Protein AF-A0A9Q3KLC3-F1 (afdb_monomer)

Organism: NCBI:txid1389203

Radius of gyration: 23.65 Å; Cα contacts (8 Å, |Δi|>4): 40; chains: 1; bounding box: 78×42×48 Å

pLDDT: mean 74.48, std 16.57, range [38.06, 93.88]

Sequence (131 aa):
MIRRFCAYGLELKDSHGLTHYWCPLIPALELAYTTSIHASTGKTPAMLQKGWNPKLPVYIFKKDLVFIHPAYSSFKLFLDKVRHHANQSMNDAFEYAKQKWDKSHTTPEFKVGDLILVSTSNFNIIKGPRS

Solvent-accessible surface area (backbone atoms only — not comparable to full-atom values): 8725 Å² total; per-residue (Å²): 138,65,76,66,76,79,66,65,94,77,84,77,60,59,103,78,75,72,73,78,78,53,73,83,42,44,68,58,47,50,53,49,56,34,66,36,68,35,89,90,73,73,43,25,52,29,40,75,76,71,72,48,73,82,85,51,76,79,72,68,70,56,90,81,60,93,77,74,59,70,73,53,60,56,50,50,54,49,52,52,53,53,49,52,53,52,52,50,56,50,50,54,52,50,52,52,52,48,54,53,44,68,73,69,61,71,85,83,85,83,60,97,86,67,91,76,91,74,83,60,88,84,55,86,73,74,78,71,84,89,125

Foldseek 3Di:
DPVQLCPDDDPP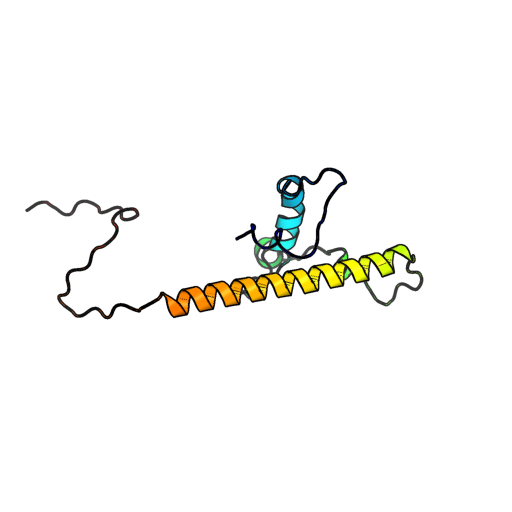DDPPPDDDPCVVCVVVVVLCQQQDQDPVPSHGVCCVPPVDRDDDVVNVPDPPPPDDDPVRVVVVVVVVVSVVSSVVSVVVVVVVVVVVCVVPDDDDDDDPPDDDDDDCPPPPPPDDDDD

Mean predicted aligned error: 13.32 Å

Nearest PDB structures (foldseek):
  7q5b-assembly1_A  TM=3.506E-01  e=2.448E-01  Saccharomyces cerevisiae S288C

Secondary structure (DSSP, 8-state):
--TTTTTSS-----TT------GGGHHHHHHHHHHSPPTTTSS-HHHHHHSS----HHHH--TT-S---HHHHHHHHHHHHHHHHHHHHHHHHHHHHHHHHHHH--PPP--TT------GGG---------

Structure (mmCIF, N/CA/C/O backbone):
data_AF-A0A9Q3KLC3-F1
#
_entry.id   AF-A0A9Q3KLC3-F1
#
loop_
_atom_site.group_PDB
_atom_site.id
_atom_site.type_symbol
_atom_site.label_atom_id
_atom_site.label_alt_id
_atom_site.label_comp_id
_atom_site.label_asym_id
_atom_site.label_entity_id
_atom_site.label_seq_id
_atom_site.pdbx_PDB_ins_code
_atom_site.Cartn_x
_atom_site.Cartn_y
_atom_site.Cartn_z
_atom_site.occupancy
_atom_site.B_iso_or_equiv
_atom_site.auth_seq_id
_atom_site.auth_comp_id
_atom_site.auth_asym_id
_atom_site.auth_atom_id
_atom_site.pdbx_PDB_model_num
ATOM 1 N N . MET A 1 1 ? -8.169 6.937 1.961 1.00 39.78 1 MET A N 1
ATOM 2 C CA . MET A 1 1 ? -6.854 6.411 2.394 1.00 39.78 1 MET A CA 1
ATOM 3 C C . MET A 1 1 ? -5.688 6.823 1.468 1.00 39.78 1 MET A C 1
ATOM 5 O O . MET A 1 1 ? -4.610 6.281 1.615 1.00 39.78 1 MET A O 1
ATOM 9 N N . ILE A 1 2 ? -5.850 7.811 0.565 1.00 40.12 2 ILE A N 1
ATOM 10 C CA . ILE A 1 2 ? -4.787 8.253 -0.377 1.00 40.12 2 ILE A CA 1
ATOM 11 C C . ILE A 1 2 ? -4.067 9.537 0.092 1.00 40.12 2 ILE A C 1
ATOM 13 O O . ILE A 1 2 ? -2.928 9.788 -0.282 1.00 40.12 2 ILE A O 1
ATOM 17 N N . ARG A 1 3 ? -4.684 10.336 0.980 1.00 38.06 3 ARG A N 1
ATOM 18 C CA . ARG A 1 3 ? -4.141 11.647 1.391 1.00 38.06 3 ARG A CA 1
ATOM 19 C C . ARG A 1 3 ? -2.779 11.600 2.095 1.00 38.06 3 ARG A C 1
ATOM 21 O O . ARG A 1 3 ? -2.074 12.595 2.047 1.00 38.06 3 ARG A O 1
ATOM 28 N N . ARG A 1 4 ? -2.406 10.492 2.750 1.00 40.06 4 ARG A N 1
ATOM 29 C CA . ARG A 1 4 ? -1.161 10.426 3.541 1.00 40.06 4 ARG A CA 1
ATOM 30 C C . ARG A 1 4 ? 0.066 9.973 2.750 1.00 40.06 4 ARG A C 1
ATOM 32 O O . ARG A 1 4 ? 1.163 10.363 3.116 1.00 40.06 4 ARG A O 1
ATOM 39 N N . PHE A 1 5 ? -0.113 9.245 1.646 1.00 43.53 5 PHE A N 1
ATOM 40 C CA . PHE A 1 5 ? 1.005 8.865 0.775 1.00 43.53 5 PHE A CA 1
ATOM 41 C C . PHE A 1 5 ? 1.633 10.083 0.082 1.00 43.53 5 PHE A C 1
ATOM 43 O O . PHE A 1 5 ? 2.837 10.138 -0.127 1.00 43.53 5 PHE A O 1
ATOM 50 N N . CYS A 1 6 ? 0.818 11.094 -0.229 1.00 47.25 6 CYS A N 1
ATOM 51 C CA . CYS A 1 6 ? 1.277 12.336 -0.851 1.00 47.25 6 CYS A CA 1
ATOM 52 C C . CYS A 1 6 ? 1.778 13.393 0.149 1.00 47.25 6 CYS A C 1
ATOM 54 O O . CYS A 1 6 ? 2.142 14.480 -0.287 1.00 47.25 6 CYS A O 1
ATOM 56 N N . ALA A 1 7 ? 1.730 13.134 1.461 1.00 41.00 7 ALA A N 1
ATOM 57 C CA . ALA A 1 7 ? 1.889 14.183 2.471 1.00 41.00 7 ALA A CA 1
ATOM 58 C C . ALA A 1 7 ? 3.284 14.262 3.107 1.00 41.00 7 ALA A C 1
ATOM 60 O O . ALA A 1 7 ? 3.602 15.294 3.689 1.00 41.00 7 ALA A O 1
ATOM 61 N N . TYR A 1 8 ? 4.124 13.227 3.005 1.00 40.78 8 TYR A N 1
ATOM 62 C CA . TYR A 1 8 ? 5.424 13.230 3.677 1.00 40.78 8 TYR A CA 1
ATOM 63 C C . TYR A 1 8 ? 6.500 12.583 2.797 1.00 40.78 8 TYR A C 1
ATOM 65 O O . TYR A 1 8 ? 6.362 11.434 2.401 1.00 40.78 8 TY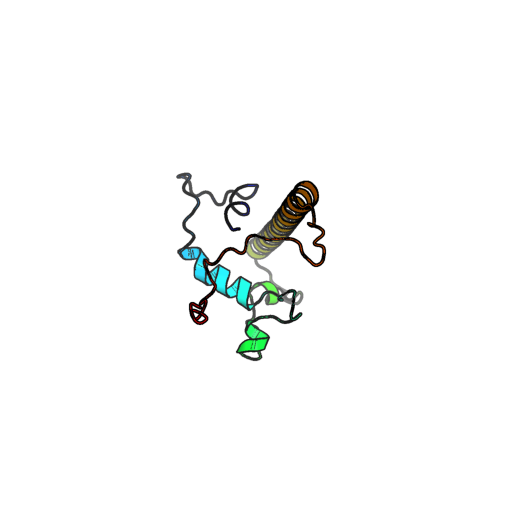R A O 1
ATOM 73 N N . GLY A 1 9 ? 7.557 13.334 2.469 1.00 43.22 9 GLY A N 1
ATOM 74 C CA . GLY A 1 9 ? 8.880 12.792 2.122 1.00 43.22 9 GLY A CA 1
ATOM 75 C C . GLY A 1 9 ? 9.341 12.869 0.661 1.00 43.22 9 GLY A C 1
ATOM 76 O O . GLY A 1 9 ? 10.463 13.300 0.414 1.00 43.22 9 GLY A O 1
ATOM 77 N N . LEU A 1 10 ? 8.518 12.480 -0.317 1.00 45.59 10 LEU A N 1
ATOM 78 C CA . LEU A 1 10 ? 8.878 12.520 -1.745 1.00 45.59 10 LEU A CA 1
ATOM 79 C C . LEU A 1 10 ? 8.037 13.569 -2.465 1.00 45.59 10 LEU A C 1
ATOM 81 O O . LEU A 1 10 ? 6.956 13.297 -2.985 1.00 45.59 10 LEU A O 1
ATOM 85 N N . GLU A 1 11 ? 8.543 14.796 -2.472 1.00 45.59 11 GLU A N 1
ATOM 86 C CA . GLU A 1 11 ? 7.959 15.882 -3.245 1.00 45.59 11 GLU A CA 1
ATOM 87 C C . GLU A 1 11 ? 8.216 15.637 -4.739 1.00 45.59 11 GLU A C 1
ATOM 89 O O . GLU A 1 11 ? 9.218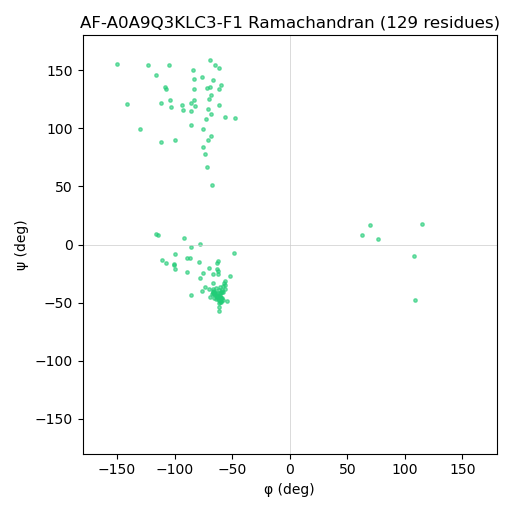 16.073 -5.297 1.00 45.59 11 GLU A O 1
ATOM 94 N N . LEU A 1 12 ? 7.298 14.939 -5.414 1.00 46.06 12 LEU A N 1
ATOM 95 C CA . LEU A 1 12 ? 7.175 14.991 -6.875 1.00 46.06 12 LEU A CA 1
ATOM 96 C C . LEU A 1 12 ? 6.587 16.363 -7.250 1.00 46.06 12 LEU A C 1
ATOM 98 O O . LEU A 1 12 ? 5.423 16.470 -7.632 1.00 46.06 12 LEU A O 1
ATOM 102 N N . LYS A 1 13 ? 7.352 17.433 -7.018 1.00 42.28 13 LYS A N 1
ATOM 103 C CA . LYS A 1 13 ? 6.981 18.802 -7.380 1.00 42.28 13 LYS A CA 1
ATOM 104 C C . LYS A 1 13 ? 7.557 19.119 -8.755 1.00 42.28 13 LYS A C 1
ATOM 106 O O . LYS A 1 13 ? 8.773 19.144 -8.911 1.00 42.28 13 LYS A O 1
ATOM 111 N N . ASP A 1 14 ? 6.690 19.433 -9.712 1.00 47.91 14 ASP A N 1
ATOM 112 C CA . ASP A 1 14 ? 7.073 20.363 -10.776 1.00 47.91 14 ASP A CA 1
ATOM 113 C C . ASP A 1 14 ? 7.219 21.771 -10.178 1.00 47.91 14 ASP A C 1
ATOM 115 O O . ASP A 1 14 ? 6.642 22.077 -9.127 1.00 47.91 14 ASP A O 1
ATOM 119 N N . SER A 1 15 ? 7.970 22.636 -10.862 1.00 48.72 15 SER A N 1
ATOM 120 C CA . SER A 1 15 ? 8.360 24.011 -10.485 1.00 48.72 15 SER A CA 1
ATOM 121 C C . SER A 1 15 ? 7.238 24.945 -9.996 1.00 48.72 15 SER A C 1
ATOM 123 O O . SER A 1 15 ? 7.523 26.042 -9.526 1.00 48.72 15 SER A O 1
ATOM 125 N N . HIS A 1 16 ? 5.971 24.531 -10.075 1.00 42.88 16 HIS A N 1
ATOM 126 C CA . HIS A 1 16 ? 4.784 25.327 -9.758 1.00 42.88 16 HIS A CA 1
ATOM 127 C C . HIS A 1 16 ? 3.965 24.831 -8.551 1.00 42.88 16 HIS A C 1
ATOM 129 O O . HIS A 1 16 ? 2.884 25.353 -8.300 1.00 42.88 16 HIS A O 1
ATOM 135 N N . GLY A 1 17 ? 4.446 23.849 -7.777 1.00 49.75 17 GLY A N 1
ATOM 136 C CA . GLY A 1 17 ? 3.851 23.526 -6.468 1.00 49.75 17 GLY A CA 1
ATOM 137 C C . GLY A 1 17 ? 2.450 22.893 -6.498 1.00 49.75 17 GLY A C 1
ATOM 138 O O . GLY A 1 17 ? 1.783 22.855 -5.467 1.00 49.75 17 GLY A O 1
ATOM 139 N N . LEU A 1 18 ? 2.012 22.366 -7.644 1.00 44.44 18 LEU A N 1
ATOM 140 C CA . LEU A 1 18 ? 0.742 21.651 -7.799 1.00 44.44 18 LEU A CA 1
ATOM 141 C C . LEU A 1 18 ? 0.981 20.135 -7.772 1.00 44.44 18 LEU A C 1
ATOM 143 O O . LEU A 1 18 ? 1.206 19.491 -8.793 1.00 44.44 18 LEU A O 1
ATOM 147 N N . THR A 1 19 ? 0.934 19.546 -6.582 1.00 55.44 19 THR A N 1
ATOM 148 C CA . THR A 1 19 ? 0.719 18.104 -6.419 1.00 55.44 19 THR A CA 1
ATOM 149 C C . THR A 1 19 ? -0.795 17.834 -6.459 1.00 55.44 19 THR A C 1
ATOM 151 O O . THR A 1 19 ? -1.565 18.710 -6.091 1.00 55.44 19 THR A O 1
ATOM 154 N N . HIS A 1 20 ? -1.227 16.649 -6.926 1.00 55.44 20 HIS A N 1
ATOM 155 C CA . HIS A 1 20 ? -2.616 16.106 -6.942 1.00 55.44 20 HIS A CA 1
ATOM 156 C C . HIS A 1 20 ? -3.307 15.866 -8.304 1.00 55.44 20 HIS A C 1
ATOM 158 O O . HIS A 1 20 ? -4.515 15.612 -8.325 1.00 55.44 20 HIS A O 1
ATOM 164 N N . TYR A 1 21 ? -2.597 15.792 -9.433 1.00 64.31 21 TYR A N 1
ATOM 165 C CA . TYR A 1 21 ? -3.179 15.159 -10.628 1.00 64.31 21 TYR A CA 1
ATOM 166 C C . TYR A 1 21 ? -3.176 13.631 -10.457 1.00 64.31 21 TYR A C 1
ATOM 168 O O . TYR A 1 21 ? -2.255 12.938 -10.873 1.00 64.31 21 TYR A O 1
ATOM 176 N N . TRP A 1 22 ? -4.199 13.094 -9.787 1.00 74.31 22 TRP A N 1
ATOM 177 C CA . TRP A 1 22 ? -4.362 11.647 -9.593 1.00 74.31 22 TRP A CA 1
ATOM 178 C C . TRP A 1 22 ? -4.852 10.942 -10.863 1.00 74.31 22 TRP A C 1
ATOM 180 O O . TRP A 1 22 ? -4.579 9.760 -11.039 1.00 74.31 22 TRP A O 1
ATOM 190 N N . CYS A 1 23 ? -5.531 11.667 -11.758 1.00 78.81 23 CYS A N 1
ATOM 191 C CA . CYS A 1 23 ? -6.096 11.116 -12.989 1.00 78.81 23 CYS A CA 1
ATOM 192 C C . CYS A 1 23 ? -5.026 10.459 -13.898 1.00 78.81 23 CYS A C 1
ATOM 194 O O . CYS A 1 23 ? -5.192 9.289 -14.242 1.00 78.81 23 CYS A O 1
ATOM 196 N N . PRO A 1 24 ? -3.865 11.094 -14.177 1.00 80.12 24 PRO A N 1
ATOM 197 C CA . PRO A 1 24 ? -2.764 10.441 -14.898 1.00 80.12 24 PRO A CA 1
ATOM 198 C C . PRO A 1 24 ? -2.148 9.234 -14.176 1.00 80.12 24 PRO A C 1
ATOM 200 O O . PRO A 1 24 ? -1.503 8.401 -14.807 1.00 80.12 24 PRO A O 1
ATOM 203 N N . LEU A 1 25 ? -2.326 9.128 -12.855 1.00 78.50 25 LEU A N 1
ATOM 204 C CA . LEU A 1 25 ? -1.778 8.036 -12.049 1.00 78.50 25 LEU A CA 1
ATOM 205 C C . LEU A 1 25 ? -2.702 6.813 -12.003 1.00 78.50 25 LEU A C 1
ATOM 207 O O . LEU A 1 25 ? -2.257 5.754 -11.563 1.00 78.50 25 LEU A O 1
ATOM 211 N N . ILE A 1 26 ? -3.957 6.924 -12.461 1.00 80.88 26 ILE A N 1
ATOM 212 C CA . ILE A 1 26 ? -4.930 5.820 -12.437 1.00 80.88 26 ILE A CA 1
ATOM 213 C C . ILE A 1 26 ? -4.389 4.566 -13.142 1.00 80.88 26 ILE A C 1
ATOM 215 O O . ILE A 1 26 ? -4.432 3.507 -12.518 1.00 80.88 26 ILE A O 1
ATOM 219 N N . PRO A 1 27 ? -3.823 4.631 -14.366 1.00 84.12 27 PRO A N 1
ATOM 220 C CA . PRO A 1 27 ? -3.338 3.424 -15.040 1.00 84.12 27 PRO A CA 1
ATOM 221 C C . PRO A 1 27 ? -2.179 2.759 -14.287 1.00 84.12 27 PRO A C 1
ATOM 223 O O . PRO A 1 27 ? -2.099 1.535 -14.186 1.00 84.12 27 PRO A O 1
ATOM 226 N N . ALA A 1 28 ? -1.288 3.568 -13.707 1.00 79.94 28 ALA A N 1
ATOM 227 C CA . ALA A 1 28 ? -0.187 3.065 -12.892 1.00 79.94 28 ALA A CA 1
ATOM 228 C C . ALA A 1 28 ? -0.699 2.410 -11.597 1.00 79.94 28 ALA A C 1
ATOM 230 O O . ALA A 1 28 ? -0.182 1.371 -11.183 1.00 79.94 28 ALA A O 1
ATOM 231 N N . LEU A 1 29 ? -1.734 2.986 -10.980 1.00 83.44 29 LEU A N 1
ATOM 232 C CA . LEU A 1 29 ? -2.383 2.441 -9.791 1.00 83.44 29 LEU A CA 1
ATOM 233 C C . LEU A 1 29 ? -3.114 1.128 -10.092 1.00 83.44 29 LEU A C 1
ATOM 235 O O . LEU A 1 29 ? -2.997 0.183 -9.317 1.00 83.44 29 LEU A O 1
ATOM 239 N N . GLU A 1 30 ? -3.829 1.044 -11.212 1.00 88.88 30 GLU A N 1
ATOM 240 C CA . GLU A 1 30 ? -4.488 -0.183 -11.665 1.00 88.88 30 GLU A CA 1
ATOM 241 C C . GLU A 1 30 ? -3.464 -1.302 -11.875 1.00 88.88 30 GLU A C 1
ATOM 243 O O . GLU A 1 30 ? -3.633 -2.419 -11.376 1.00 88.88 30 GLU A O 1
ATOM 248 N N . LEU A 1 31 ? -2.351 -0.996 -12.546 1.00 87.44 31 LEU A N 1
ATOM 249 C CA . LEU A 1 31 ? -1.262 -1.947 -12.734 1.00 87.44 31 LEU A CA 1
ATOM 250 C C . LEU A 1 31 ? -0.668 -2.391 -11.390 1.00 87.44 31 LEU A C 1
ATOM 252 O O . LEU A 1 31 ? -0.452 -3.584 -11.176 1.00 87.44 31 LEU A O 1
ATOM 256 N N . ALA A 1 32 ? -0.432 -1.460 -10.463 1.00 85.44 32 ALA A N 1
ATOM 257 C CA . ALA A 1 32 ? 0.087 -1.782 -9.136 1.00 85.44 32 ALA A CA 1
ATOM 258 C C . ALA A 1 32 ? -0.889 -2.664 -8.342 1.00 85.44 32 ALA A C 1
ATOM 260 O O . ALA A 1 32 ? -0.480 -3.673 -7.770 1.00 85.44 32 ALA A O 1
ATOM 261 N N . TYR A 1 33 ? -2.181 -2.339 -8.348 1.00 88.81 33 TYR A N 1
ATOM 262 C CA . TYR A 1 33 ? -3.211 -3.100 -7.645 1.00 88.81 33 TYR A CA 1
ATOM 263 C C . TYR A 1 33 ? -3.363 -4.516 -8.213 1.00 88.81 33 TYR A C 1
ATOM 265 O O . TYR A 1 33 ? -3.351 -5.494 -7.469 1.00 88.81 33 TYR A O 1
ATOM 273 N N . THR A 1 34 ? -3.430 -4.648 -9.539 1.00 90.62 34 THR A N 1
ATOM 274 C CA . THR A 1 34 ? -3.603 -5.947 -10.212 1.00 90.62 34 THR A CA 1
ATOM 275 C C . THR A 1 34 ? -2.408 -6.884 -10.041 1.00 90.62 34 THR A C 1
ATOM 277 O O . THR A 1 34 ? -2.577 -8.105 -10.086 1.00 90.62 34 THR A O 1
ATOM 280 N N . THR A 1 35 ? -1.212 -6.335 -9.816 1.00 89.94 35 THR A N 1
ATOM 281 C CA . THR A 1 35 ? 0.037 -7.096 -9.647 1.00 89.94 35 THR A CA 1
ATOM 282 C C . THR A 1 35 ? 0.464 -7.283 -8.195 1.00 89.94 35 THR A C 1
ATOM 284 O O . THR A 1 35 ? 1.388 -8.051 -7.933 1.00 89.94 35 THR A O 1
ATOM 287 N N . SER A 1 36 ? -0.207 -6.633 -7.244 1.00 89.19 36 SER A N 1
ATOM 288 C CA . SER A 1 36 ? 0.082 -6.778 -5.817 1.00 89.19 36 SER A CA 1
ATOM 289 C C . SER A 1 36 ? -0.602 -8.009 -5.236 1.00 89.19 36 SER A C 1
ATOM 291 O O . SER A 1 36 ? -1.727 -8.349 -5.599 1.00 89.19 36 SER A O 1
ATOM 293 N N . ILE A 1 37 ? 0.083 -8.693 -4.320 1.00 90.50 37 ILE A N 1
ATOM 294 C CA . ILE A 1 37 ? -0.479 -9.844 -3.610 1.00 90.50 37 ILE A CA 1
ATOM 295 C C . ILE A 1 37 ? -1.556 -9.336 -2.653 1.00 90.50 37 ILE A C 1
ATOM 297 O O . ILE A 1 37 ? -1.292 -8.472 -1.818 1.00 90.50 37 ILE A O 1
ATOM 301 N N . HIS A 1 38 ? -2.768 -9.875 -2.765 1.00 88.75 38 HIS A N 1
ATOM 302 C CA . HIS A 1 38 ? -3.857 -9.508 -1.872 1.00 88.75 38 HIS A CA 1
ATOM 303 C C . HIS A 1 38 ? -3.776 -10.302 -0.560 1.00 88.75 38 HIS A C 1
ATOM 305 O O . HIS A 1 38 ? -3.618 -11.523 -0.579 1.00 88.75 38 HIS A O 1
ATOM 311 N N . ALA A 1 39 ? -3.929 -9.623 0.581 1.00 86.50 39 ALA A N 1
ATOM 312 C CA . ALA A 1 39 ? -3.715 -10.214 1.906 1.00 86.50 39 ALA A CA 1
ATOM 313 C C . ALA A 1 39 ? -4.640 -11.407 2.215 1.00 86.50 39 ALA A C 1
ATOM 315 O O . ALA A 1 39 ? -4.207 -12.370 2.836 1.00 86.50 39 ALA A O 1
ATOM 316 N N . SER A 1 40 ? -5.898 -11.370 1.763 1.00 86.69 40 SER A N 1
ATOM 317 C CA . SER A 1 40 ? -6.865 -12.442 2.046 1.00 86.69 40 SER A CA 1
ATOM 318 C C . SER A 1 40 ? -6.694 -13.695 1.184 1.00 86.69 40 SER A C 1
ATOM 320 O O . SER A 1 40 ? -7.056 -14.782 1.619 1.00 86.69 40 SER A O 1
ATOM 322 N N . THR A 1 41 ? -6.179 -13.565 -0.042 1.00 89.56 41 THR A N 1
ATOM 323 C CA . THR A 1 41 ? -6.098 -14.681 -1.002 1.00 89.56 41 THR A CA 1
ATOM 324 C C . THR A 1 41 ? -4.676 -15.192 -1.201 1.00 89.56 41 THR A C 1
ATOM 326 O O . THR A 1 41 ? -4.491 -16.256 -1.790 1.00 89.56 41 THR A O 1
ATOM 329 N N . GLY A 1 42 ? -3.663 -14.423 -0.786 1.00 91.94 42 GLY A N 1
ATOM 330 C CA . GLY A 1 42 ? -2.254 -14.718 -1.048 1.00 91.94 42 GLY A CA 1
ATOM 331 C C . GLY A 1 42 ? -1.887 -14.714 -2.537 1.00 91.94 42 GLY A C 1
ATOM 332 O O . GLY A 1 42 ? -0.775 -15.092 -2.899 1.00 91.94 42 GLY A O 1
ATOM 333 N N . LYS A 1 43 ? -2.802 -14.293 -3.418 1.00 91.69 43 LYS A N 1
ATOM 334 C CA . LYS A 1 43 ? -2.627 -14.260 -4.874 1.00 91.69 43 LYS A CA 1
ATOM 335 C C . LYS A 1 43 ? -2.853 -12.845 -5.396 1.00 91.69 43 LYS A C 1
ATOM 337 O O . LYS A 1 43 ? -3.550 -12.038 -4.783 1.00 91.69 43 LYS A O 1
ATOM 342 N N . THR A 1 44 ? -2.250 -12.540 -6.538 1.00 92.81 44 THR A N 1
ATOM 343 C CA . THR A 1 44 ? -2.474 -11.272 -7.239 1.00 92.81 44 THR A CA 1
ATOM 344 C C . THR A 1 44 ? -3.828 -11.301 -7.961 1.00 92.81 44 THR A C 1
ATOM 346 O O . THR A 1 44 ? -4.210 -12.352 -8.493 1.00 92.81 44 THR A O 1
ATOM 349 N N . PRO A 1 45 ? -4.564 -10.177 -8.042 1.00 93.69 45 PRO A N 1
ATOM 350 C CA . PRO A 1 45 ? -5.813 -10.123 -8.801 1.00 93.69 45 PRO A CA 1
ATOM 351 C C . PRO A 1 45 ? -5.648 -10.527 -10.272 1.00 93.69 45 PRO A C 1
ATOM 353 O O . PRO A 1 45 ? -6.484 -11.257 -10.797 1.00 93.69 45 PRO A O 1
ATOM 356 N N . ALA A 1 46 ? -4.544 -10.142 -10.927 1.00 91.94 46 ALA A N 1
ATOM 357 C CA . ALA A 1 46 ? -4.264 -10.546 -12.307 1.00 91.94 46 ALA A CA 1
ATOM 358 C C . ALA A 1 46 ? -4.139 -12.072 -12.461 1.00 91.94 46 ALA A C 1
ATOM 360 O O . ALA A 1 46 ? -4.676 -1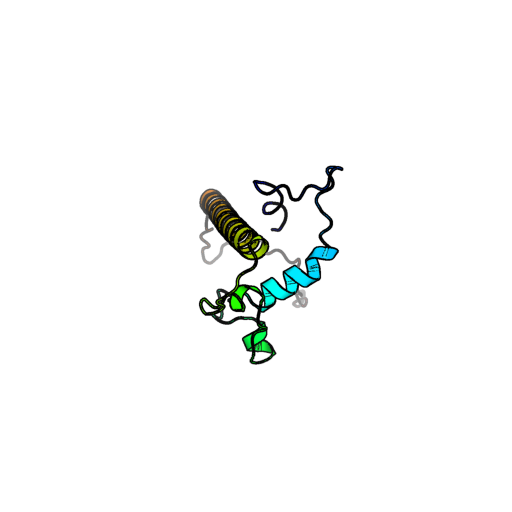2.635 -13.414 1.00 91.94 46 ALA A O 1
ATOM 361 N N . MET A 1 47 ? -3.522 -12.758 -11.494 1.00 93.88 47 MET A N 1
ATOM 362 C CA . MET A 1 47 ? -3.436 -14.219 -11.494 1.00 93.88 47 MET A CA 1
ATOM 363 C C . MET A 1 47 ? -4.812 -14.866 -11.319 1.00 93.88 47 MET A C 1
ATOM 365 O O . MET A 1 47 ? -5.118 -15.840 -11.997 1.00 93.88 47 MET A O 1
ATOM 369 N N . LEU A 1 48 ? -5.655 -14.329 -10.435 1.00 92.75 48 LEU A N 1
ATOM 370 C CA . LEU A 1 48 ? -6.997 -14.868 -10.194 1.00 92.75 48 LEU A CA 1
ATOM 371 C C . LEU A 1 48 ? -7.951 -14.630 -11.370 1.00 92.75 48 LEU A C 1
ATOM 373 O O . LEU A 1 48 ? -8.758 -15.497 -11.682 1.00 92.75 48 LEU A O 1
ATOM 377 N N . GLN A 1 49 ? -7.857 -13.469 -12.016 1.00 91.81 49 GLN A N 1
ATOM 378 C CA . GLN A 1 49 ? -8.758 -13.080 -13.098 1.00 91.81 49 GLN A CA 1
ATOM 379 C C . GLN A 1 49 ? -8.307 -13.608 -14.463 1.00 91.81 49 GLN A C 1
ATOM 381 O O . GLN A 1 49 ? -9.132 -14.045 -15.258 1.00 91.81 49 GLN A O 1
ATOM 386 N N . LYS A 1 50 ? -7.008 -13.512 -14.766 1.00 91.44 50 LYS A N 1
ATOM 387 C CA . LYS A 1 50 ? -6.452 -13.778 -16.103 1.00 91.44 50 LYS A CA 1
ATOM 388 C C . LYS A 1 50 ? -5.592 -15.040 -16.151 1.00 91.44 50 LYS A C 1
ATOM 390 O O . LYS A 1 50 ? -5.252 -15.483 -17.241 1.00 91.44 50 LYS A O 1
ATOM 395 N N . GLY A 1 51 ? -5.212 -15.606 -15.004 1.00 92.81 51 GLY A N 1
ATOM 396 C CA . GLY A 1 51 ? -4.311 -16.762 -14.931 1.00 92.81 51 GLY A CA 1
ATOM 397 C C . GLY A 1 51 ? -2.832 -16.433 -15.165 1.00 92.81 51 GLY A C 1
ATOM 398 O O . GLY A 1 51 ? -2.009 -17.342 -15.220 1.00 92.81 51 GLY A O 1
ATOM 399 N N . TRP A 1 52 ? -2.467 -15.154 -15.308 1.00 90.44 52 TRP A N 1
ATOM 400 C CA . TRP A 1 52 ? -1.081 -14.724 -15.506 1.00 90.44 52 TRP A CA 1
ATOM 401 C C . TRP A 1 52 ? -0.831 -13.329 -14.927 1.00 90.44 52 TRP A C 1
ATOM 403 O O . TRP A 1 52 ? -1.744 -12.513 -14.802 1.00 90.44 52 TRP A O 1
ATOM 413 N N . ASN A 1 53 ? 0.432 -13.049 -14.597 1.00 89.44 53 ASN A N 1
ATOM 414 C CA . ASN A 1 53 ? 0.875 -11.744 -14.111 1.00 89.44 53 ASN A CA 1
ATOM 415 C C . ASN A 1 53 ? 1.694 -11.010 -15.181 1.00 89.44 53 ASN A C 1
ATOM 417 O O . ASN A 1 53 ? 2.609 -11.609 -15.756 1.00 89.44 53 ASN A O 1
ATOM 421 N N . PRO A 1 54 ? 1.428 -9.716 -15.432 1.00 84.94 54 PRO A N 1
ATOM 422 C CA . PRO A 1 54 ? 2.230 -8.932 -16.357 1.00 84.94 54 PRO A CA 1
ATOM 423 C C . PRO A 1 54 ? 3.655 -8.730 -15.841 1.00 84.94 54 PRO A C 1
ATOM 425 O O . PRO A 1 54 ? 3.899 -8.509 -14.653 1.00 84.94 54 PRO A O 1
ATOM 428 N N . LYS A 1 55 ? 4.618 -8.788 -16.766 1.00 82.06 55 LYS A N 1
ATOM 429 C CA . LYS A 1 55 ? 6.029 -8.531 -16.475 1.00 82.06 55 LYS A CA 1
ATOM 430 C C . LYS A 1 55 ? 6.245 -7.030 -16.309 1.00 82.06 55 LYS A C 1
ATOM 432 O O . LYS A 1 55 ? 6.369 -6.296 -17.282 1.00 82.06 55 LYS A O 1
ATOM 437 N N . LEU A 1 56 ? 6.293 -6.581 -15.063 1.00 79.88 56 LEU A N 1
ATOM 438 C CA . LEU A 1 56 ? 6.707 -5.225 -14.714 1.00 79.88 56 LEU A CA 1
ATOM 439 C C . LEU A 1 56 ? 8.188 -4.974 -15.062 1.00 79.88 56 LEU A C 1
ATOM 441 O O . LEU A 1 56 ? 8.990 -5.912 -14.986 1.00 79.88 56 LEU A O 1
ATOM 445 N N . PRO A 1 57 ? 8.586 -3.707 -15.310 1.00 70.75 57 PRO A N 1
ATOM 446 C CA . PRO A 1 57 ? 9.985 -3.318 -15.529 1.00 70.75 57 PRO A CA 1
ATOM 447 C C . PRO A 1 57 ? 10.927 -3.817 -14.435 1.00 70.75 57 PRO A C 1
ATOM 449 O O . PRO A 1 57 ? 12.094 -4.103 -14.678 1.00 70.75 57 PRO A O 1
ATOM 452 N N . VAL A 1 58 ? 10.389 -4.014 -13.230 1.00 69.12 58 VAL A N 1
ATOM 453 C CA . VAL A 1 58 ? 11.172 -4.491 -12.097 1.00 69.12 58 VAL A CA 1
ATOM 454 C C . VAL A 1 58 ? 11.628 -5.942 -12.192 1.00 69.12 58 VAL A C 1
ATOM 456 O O . VAL A 1 58 ? 12.599 -6.327 -11.552 1.00 69.12 58 VAL A O 1
ATOM 459 N N . TYR A 1 59 ? 10.970 -6.738 -13.027 1.00 68.81 59 TYR A N 1
ATOM 460 C CA . TYR A 1 59 ? 11.388 -8.105 -13.326 1.00 68.81 59 TYR A CA 1
ATOM 461 C C . TYR A 1 59 ? 12.364 -8.171 -14.506 1.00 68.81 59 TYR A C 1
ATOM 463 O O . TYR A 1 59 ? 12.973 -9.212 -14.740 1.00 68.81 59 TYR A O 1
ATOM 471 N N . ILE A 1 60 ? 12.528 -7.065 -15.241 1.00 66.00 60 ILE A N 1
ATOM 472 C CA . ILE A 1 60 ? 13.504 -6.933 -16.330 1.00 66.00 60 ILE A CA 1
ATOM 473 C C . ILE A 1 60 ? 14.915 -6.686 -15.758 1.00 66.00 60 ILE A C 1
ATOM 475 O O . ILE A 1 60 ? 15.899 -6.938 -16.447 1.00 66.00 60 ILE A O 1
ATOM 479 N N . PHE A 1 61 ? 15.034 -6.321 -14.469 1.00 62.31 61 PHE A N 1
ATOM 480 C CA . PHE A 1 61 ? 16.290 -6.241 -13.704 1.00 62.31 61 PHE A CA 1
ATOM 481 C C . PHE A 1 61 ? 16.940 -7.628 -13.462 1.00 62.31 61 PHE A C 1
ATOM 483 O O . PHE A 1 61 ? 17.260 -7.981 -12.325 1.00 62.31 61 PHE A O 1
ATOM 490 N N . LYS A 1 62 ? 17.135 -8.449 -14.502 1.00 61.72 62 LYS A N 1
ATOM 491 C CA . LYS A 1 62 ? 17.957 -9.663 -14.409 1.00 61.72 62 LYS A CA 1
ATOM 492 C C . LYS A 1 62 ? 19.426 -9.268 -14.250 1.00 61.72 62 LYS A C 1
ATOM 494 O O . LYS A 1 62 ? 19.912 -8.382 -14.947 1.00 61.72 62 LYS A O 1
ATOM 499 N N . LYS A 1 63 ? 20.120 -9.940 -13.326 1.00 56.28 63 LYS A N 1
ATOM 500 C CA . LYS A 1 63 ? 21.542 -9.720 -13.005 1.00 56.28 63 LYS A CA 1
ATOM 501 C C . LYS A 1 63 ? 22.491 -10.008 -14.182 1.00 56.28 63 LYS A C 1
ATOM 503 O O . LYS A 1 63 ? 23.629 -9.565 -14.139 1.00 56.28 63 LYS A O 1
ATOM 508 N N . ASP A 1 64 ? 22.006 -10.681 -15.224 1.00 58.66 64 ASP A N 1
ATOM 509 C CA . ASP A 1 64 ? 22.835 -11.247 -16.298 1.00 58.66 64 ASP A CA 1
ATOM 510 C C . ASP A 1 64 ? 23.038 -10.310 -17.504 1.00 58.66 64 ASP A C 1
ATOM 512 O O . ASP A 1 64 ? 23.600 -10.708 -18.522 1.00 58.66 64 ASP A O 1
ATOM 516 N N . LEU A 1 65 ? 22.569 -9.061 -17.430 1.00 60.12 65 LEU A N 1
ATOM 517 C CA . LEU A 1 65 ? 22.773 -8.077 -18.495 1.00 60.12 65 LEU A CA 1
ATOM 518 C C . LEU A 1 65 ? 24.132 -7.389 -18.299 1.00 60.12 65 LEU A C 1
ATOM 520 O O . LEU A 1 65 ? 24.285 -6.513 -17.454 1.00 60.12 65 LEU A O 1
ATOM 524 N N . VAL A 1 66 ? 25.112 -7.803 -19.105 1.00 59.66 66 VAL A N 1
ATOM 525 C CA . VAL A 1 66 ? 26.528 -7.380 -19.066 1.00 59.66 66 VAL A CA 1
ATOM 526 C C . VAL A 1 66 ? 26.729 -5.880 -19.349 1.00 59.66 66 VAL A C 1
ATOM 528 O O . VAL A 1 66 ? 27.773 -5.327 -19.015 1.00 59.66 66 VAL A O 1
ATOM 531 N N . PHE A 1 67 ? 25.730 -5.186 -19.906 1.00 58.22 67 PHE A N 1
ATOM 532 C CA . PHE A 1 67 ? 25.807 -3.753 -20.194 1.00 58.22 67 PHE A CA 1
ATOM 533 C C . PHE A 1 67 ? 24.586 -3.012 -19.647 1.00 58.22 67 PHE A C 1
ATOM 535 O O . PHE A 1 67 ? 23.509 -3.000 -20.243 1.00 58.22 67 PHE A O 1
ATOM 542 N N . ILE A 1 68 ? 24.759 -2.392 -18.483 1.00 65.88 68 ILE A N 1
ATOM 543 C CA . ILE A 1 68 ? 23.749 -1.547 -17.853 1.00 65.88 68 ILE A CA 1
ATOM 544 C C . ILE A 1 68 ? 24.148 -0.088 -18.083 1.00 65.88 68 ILE A C 1
ATOM 546 O O . ILE A 1 68 ? 25.200 0.350 -17.622 1.00 65.88 68 ILE A O 1
ATOM 550 N N . HIS A 1 69 ? 23.308 0.680 -18.780 1.00 74.62 69 HIS A N 1
ATOM 551 C CA . HIS A 1 69 ? 23.524 2.119 -18.949 1.00 74.62 69 HIS A CA 1
ATOM 552 C C . HIS A 1 69 ? 23.545 2.820 -17.571 1.00 74.62 69 HIS A C 1
ATOM 554 O O . HIS A 1 69 ? 22.683 2.530 -16.744 1.00 74.62 69 HIS A O 1
ATOM 560 N N . PRO A 1 70 ? 24.450 3.771 -17.283 1.00 72.94 70 PRO A N 1
ATOM 561 C CA . PRO A 1 70 ? 24.581 4.373 -15.947 1.00 72.94 70 PRO A CA 1
ATOM 562 C C . PRO A 1 70 ? 23.290 5.024 -15.415 1.00 72.94 70 PRO A C 1
ATOM 564 O O . PRO A 1 70 ? 22.998 4.924 -14.223 1.00 72.94 70 PRO A O 1
ATOM 567 N N . ALA A 1 71 ? 22.462 5.603 -16.295 1.00 74.00 71 ALA A N 1
ATOM 568 C CA . ALA A 1 71 ? 21.147 6.150 -15.923 1.00 74.00 71 ALA A CA 1
ATOM 569 C C . ALA A 1 71 ? 20.160 5.090 -15.385 1.00 74.00 71 ALA A C 1
ATOM 571 O O . ALA A 1 71 ? 19.223 5.410 -14.659 1.00 74.00 71 ALA A O 1
ATOM 572 N N . TYR A 1 72 ? 20.363 3.818 -15.721 1.00 71.00 72 TYR A N 1
ATOM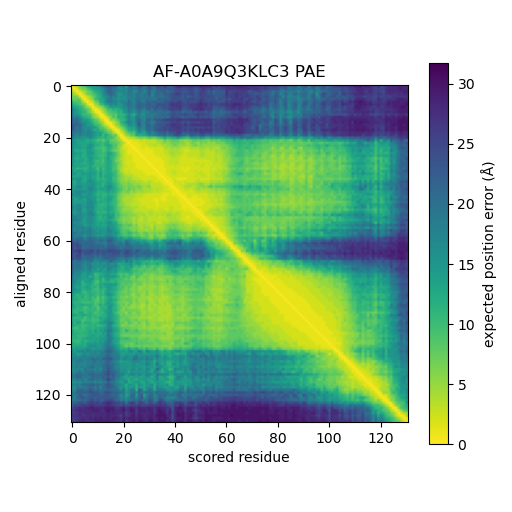 573 C CA . TYR A 1 72 ? 19.533 2.720 -15.236 1.00 71.00 72 TYR A CA 1
ATOM 574 C C . TYR A 1 72 ? 19.855 2.358 -13.784 1.00 71.00 72 TYR A C 1
ATOM 576 O O . TYR A 1 72 ? 18.947 2.110 -12.992 1.00 71.00 72 TYR A O 1
ATOM 584 N N . SER A 1 73 ? 21.138 2.353 -13.411 1.00 72.88 73 SER A N 1
ATOM 585 C CA . SER A 1 73 ? 21.572 2.049 -12.042 1.00 72.88 73 SER A CA 1
ATOM 586 C C . 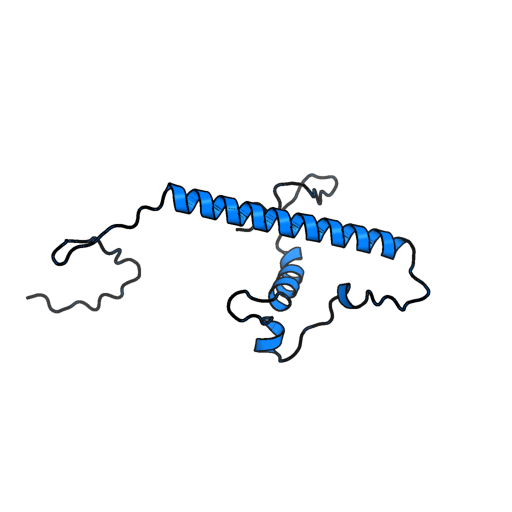SER A 1 73 ? 21.054 3.086 -11.044 1.00 72.88 73 SER A C 1
ATOM 588 O O . SER A 1 73 ? 20.553 2.723 -9.978 1.00 72.88 73 SER A O 1
ATOM 590 N N . SER A 1 74 ? 21.105 4.371 -11.408 1.00 76.50 74 SER A N 1
ATOM 591 C CA . SER A 1 74 ? 20.551 5.455 -10.591 1.00 76.50 74 SER A CA 1
ATOM 592 C C . SER A 1 74 ? 19.026 5.378 -10.490 1.00 76.50 74 SER A C 1
ATOM 594 O O . SER A 1 74 ? 18.479 5.529 -9.396 1.00 76.50 74 SER A O 1
ATOM 596 N N . PHE A 1 75 ? 18.335 5.061 -11.590 1.00 76.19 75 PHE A N 1
ATOM 597 C CA . PHE A 1 75 ? 16.880 4.903 -11.594 1.00 76.19 75 PHE A CA 1
ATOM 598 C C . PHE A 1 75 ? 16.409 3.722 -10.736 1.00 76.19 75 PHE A C 1
ATOM 600 O O . PHE A 1 75 ? 15.442 3.849 -9.986 1.00 76.19 75 PHE A O 1
ATOM 607 N N . LYS A 1 76 ? 17.116 2.587 -10.776 1.00 77.00 76 LYS A N 1
ATOM 608 C CA . LYS A 1 76 ? 16.823 1.442 -9.906 1.00 77.00 76 LYS A CA 1
ATOM 609 C C . LYS A 1 76 ? 16.950 1.817 -8.429 1.00 77.00 76 LYS A C 1
ATOM 611 O O . LYS A 1 76 ? 16.029 1.567 -7.658 1.00 77.00 76 LYS A O 1
ATOM 616 N N . LEU A 1 77 ? 18.058 2.459 -8.052 1.00 80.44 77 LEU A N 1
ATOM 617 C CA . LEU A 1 77 ? 18.277 2.913 -6.677 1.00 80.44 77 LEU A CA 1
ATOM 618 C C . LEU A 1 77 ? 17.175 3.877 -6.219 1.00 80.44 77 LEU A C 1
ATOM 620 O O . LEU A 1 77 ? 16.709 3.796 -5.084 1.00 80.44 77 LEU A O 1
ATOM 624 N N . PHE A 1 78 ? 16.750 4.779 -7.103 1.00 76.94 78 PHE A N 1
ATOM 625 C CA . PHE A 1 78 ? 15.629 5.672 -6.841 1.00 76.94 78 PHE A CA 1
ATOM 626 C C . PHE A 1 78 ? 14.327 4.894 -6.600 1.00 76.94 78 PHE A C 1
ATOM 628 O O . PHE A 1 78 ? 13.681 5.107 -5.576 1.00 76.94 78 PHE A O 1
ATOM 635 N N . LEU A 1 79 ? 13.969 3.948 -7.475 1.00 76.69 79 LEU A N 1
ATOM 636 C CA . LEU A 1 79 ? 12.766 3.124 -7.310 1.00 76.69 79 LEU A CA 1
ATOM 637 C C . LEU A 1 79 ? 12.773 2.316 -6.009 1.00 76.69 79 LEU A C 1
ATOM 639 O O . LEU A 1 79 ? 11.739 2.221 -5.347 1.00 76.69 79 LEU A O 1
ATOM 643 N N . ASP A 1 80 ? 13.917 1.753 -5.626 1.00 81.81 80 ASP A N 1
ATOM 644 C CA . ASP A 1 80 ? 14.045 0.987 -4.386 1.00 81.81 80 ASP A CA 1
ATOM 645 C C . ASP A 1 80 ? 13.847 1.886 -3.154 1.00 81.81 80 ASP A C 1
ATOM 647 O O . ASP A 1 80 ? 13.113 1.517 -2.234 1.00 81.81 80 ASP A O 1
ATOM 651 N N . LYS A 1 81 ? 14.395 3.110 -3.165 1.00 81.56 81 LYS A N 1
ATOM 652 C CA . LYS A 1 81 ? 14.153 4.112 -2.112 1.00 81.56 81 LYS A CA 1
ATOM 653 C C . LYS A 1 81 ? 12.682 4.517 -2.030 1.00 81.56 81 LYS A C 1
ATOM 655 O O . LYS A 1 81 ? 12.116 4.535 -0.939 1.00 81.56 81 LYS A O 1
ATOM 660 N N . VAL A 1 82 ? 12.050 4.802 -3.171 1.00 78.81 82 VAL A N 1
ATOM 661 C CA . VAL A 1 82 ? 10.625 5.166 -3.239 1.00 78.81 82 VAL A CA 1
ATOM 662 C C . VAL A 1 82 ? 9.754 4.037 -2.691 1.00 78.81 82 VAL A C 1
ATOM 664 O O . VAL A 1 82 ? 8.848 4.286 -1.900 1.00 78.81 82 VAL A O 1
ATOM 667 N N . ARG A 1 83 ? 10.044 2.783 -3.053 1.00 80.25 83 ARG A N 1
ATOM 668 C CA . ARG A 1 83 ? 9.335 1.605 -2.532 1.00 80.25 83 ARG A CA 1
ATOM 669 C C . ARG A 1 83 ? 9.500 1.429 -1.036 1.00 80.25 83 ARG A C 1
ATOM 671 O O . ARG A 1 83 ? 8.527 1.140 -0.349 1.00 80.25 83 ARG A O 1
ATOM 678 N N . HIS A 1 84 ? 10.718 1.591 -0.537 1.00 84.69 84 HIS A N 1
ATOM 679 C CA . HIS A 1 84 ? 10.982 1.491 0.889 1.00 84.69 84 HIS A CA 1
ATOM 680 C C . HIS A 1 84 ? 10.170 2.531 1.665 1.00 84.69 84 HIS A C 1
ATOM 682 O O . HIS A 1 84 ? 9.450 2.187 2.599 1.00 84.69 84 HIS A O 1
ATOM 688 N N . HIS A 1 85 ? 10.211 3.784 1.211 1.00 82.56 85 HIS A N 1
ATOM 689 C CA . HIS A 1 85 ? 9.444 4.874 1.800 1.00 82.56 85 HIS A CA 1
ATOM 690 C C . HIS A 1 85 ? 7.930 4.619 1.737 1.00 82.56 85 HIS A C 1
ATOM 692 O O . HIS A 1 85 ? 7.210 4.848 2.710 1.00 82.56 85 HIS A O 1
ATOM 698 N N . ALA A 1 86 ? 7.440 4.107 0.605 1.00 80.19 86 ALA A N 1
ATOM 699 C CA . ALA A 1 86 ? 6.044 3.733 0.419 1.00 80.19 86 ALA A CA 1
ATOM 700 C C . ALA A 1 86 ? 5.580 2.682 1.439 1.00 80.19 86 ALA A C 1
ATOM 702 O O . ALA A 1 86 ? 4.528 2.845 2.057 1.00 80.19 86 ALA A O 1
ATOM 703 N N . ASN A 1 87 ? 6.383 1.636 1.644 1.00 85.06 87 ASN A N 1
ATOM 704 C CA . ASN A 1 87 ? 6.089 0.577 2.606 1.00 85.06 87 ASN A CA 1
ATOM 705 C C . ASN A 1 87 ? 6.092 1.097 4.047 1.00 85.06 87 ASN A C 1
ATOM 707 O O . ASN A 1 87 ? 5.179 0.781 4.804 1.00 85.06 87 ASN A O 1
ATOM 711 N N . GLN A 1 88 ? 7.073 1.927 4.411 1.00 88.19 88 GLN A N 1
ATOM 712 C CA . GLN A 1 88 ? 7.119 2.558 5.734 1.00 88.19 88 GLN A CA 1
ATOM 713 C C . GLN A 1 88 ? 5.880 3.421 5.980 1.00 88.19 88 GLN A C 1
ATOM 715 O O . GLN A 1 88 ? 5.166 3.204 6.950 1.00 88.19 88 GLN A O 1
ATOM 720 N N . SER A 1 89 ? 5.540 4.294 5.029 1.00 82.38 89 SER A N 1
ATOM 721 C CA . SER A 1 89 ? 4.356 5.159 5.122 1.00 82.38 89 SER A CA 1
ATOM 722 C C . SER A 1 89 ? 3.056 4.363 5.292 1.00 82.38 89 SER A C 1
ATOM 724 O O . SER A 1 89 ? 2.131 4.800 5.978 1.00 82.38 89 SER A O 1
ATOM 726 N N . MET A 1 90 ? 2.962 3.198 4.643 1.00 82.31 90 MET A N 1
ATOM 727 C CA . MET A 1 90 ? 1.819 2.299 4.773 1.00 82.31 90 MET A CA 1
ATOM 728 C C . MET A 1 90 ? 1.763 1.658 6.166 1.00 82.31 90 MET A C 1
ATOM 730 O O . MET A 1 90 ? 0.696 1.648 6.780 1.00 82.31 90 MET A O 1
ATOM 734 N N . ASN A 1 91 ? 2.896 1.177 6.681 1.00 88.75 91 ASN A N 1
ATOM 735 C CA . ASN A 1 91 ? 2.990 0.598 8.022 1.00 88.75 91 ASN A CA 1
ATOM 736 C C . ASN A 1 91 ? 2.636 1.626 9.101 1.00 88.75 91 ASN A C 1
ATOM 738 O O . ASN A 1 91 ? 1.763 1.357 9.922 1.00 88.75 91 ASN A O 1
ATOM 742 N N . ASP A 1 92 ? 3.199 2.833 9.029 1.00 88.19 92 ASP A N 1
ATOM 743 C CA . ASP A 1 92 ? 2.908 3.919 9.970 1.00 88.19 92 ASP A CA 1
ATOM 744 C C . ASP A 1 92 ? 1.411 4.273 9.967 1.00 88.19 92 ASP A C 1
ATOM 746 O O . ASP A 1 92 ? 0.793 4.524 11.006 1.00 88.19 92 ASP A O 1
ATOM 750 N N . ALA A 1 93 ? 0.784 4.270 8.784 1.00 83.12 93 ALA A N 1
ATOM 751 C CA . ALA A 1 93 ? -0.647 4.513 8.653 1.00 83.12 93 ALA A CA 1
ATOM 752 C C . ALA A 1 93 ? -1.491 3.391 9.278 1.00 83.12 93 ALA A C 1
ATOM 754 O O . ALA A 1 93 ? -2.508 3.689 9.915 1.00 83.12 93 ALA A O 1
ATOM 755 N N . PHE A 1 94 ? -1.085 2.128 9.113 1.00 87.44 94 PHE A N 1
ATOM 756 C CA . PHE A 1 94 ? -1.747 0.990 9.748 1.00 87.44 94 PHE A CA 1
ATOM 757 C C . PHE A 1 94 ? -1.604 1.022 11.266 1.00 87.44 94 PHE A C 1
ATOM 759 O O . PHE A 1 94 ? -2.605 0.871 11.967 1.00 87.44 94 PHE A O 1
ATOM 766 N N . GLU A 1 95 ? -0.405 1.282 11.781 1.00 91.31 95 GLU A N 1
ATOM 767 C CA . GLU A 1 95 ? -0.152 1.396 13.217 1.00 91.31 95 GLU A CA 1
ATOM 768 C C . GLU A 1 95 ? -0.964 2.529 13.839 1.00 91.31 95 GLU A C 1
ATOM 770 O O . GLU A 1 95 ? -1.637 2.327 14.848 1.00 91.31 95 GLU A O 1
ATOM 775 N N . TYR A 1 96 ? -0.991 3.696 13.196 1.00 88.00 96 TYR A N 1
ATOM 776 C CA . TYR A 1 96 ? -1.808 4.819 13.643 1.00 88.00 96 TYR A CA 1
ATOM 777 C C . TYR A 1 96 ? -3.302 4.469 13.690 1.00 88.00 96 TYR A C 1
ATOM 779 O O . TYR A 1 96 ? -3.992 4.791 14.660 1.00 88.00 96 TYR A O 1
ATOM 787 N N . ALA A 1 97 ? -3.823 3.826 12.639 1.00 87.06 97 ALA A N 1
ATOM 788 C CA . ALA A 1 97 ? -5.225 3.422 12.582 1.00 87.06 97 ALA A CA 1
ATOM 789 C C . ALA A 1 97 ? -5.558 2.406 13.683 1.00 87.06 97 ALA A C 1
ATOM 791 O O . ALA A 1 97 ? -6.583 2.555 14.348 1.00 87.06 97 ALA A O 1
ATOM 792 N N . LYS A 1 98 ? -4.663 1.439 13.913 1.00 91.19 98 LYS A N 1
ATOM 793 C CA . LYS A 1 98 ? -4.772 0.450 14.985 1.00 91.19 98 LYS A CA 1
ATOM 794 C C . LYS A 1 98 ? -4.782 1.112 16.362 1.00 91.19 98 LYS A C 1
ATOM 796 O O . LYS A 1 98 ? -5.734 0.925 17.102 1.00 91.19 98 LYS A O 1
ATOM 801 N N . GLN A 1 99 ? -3.798 1.953 16.681 1.00 92.50 99 GLN A N 1
ATOM 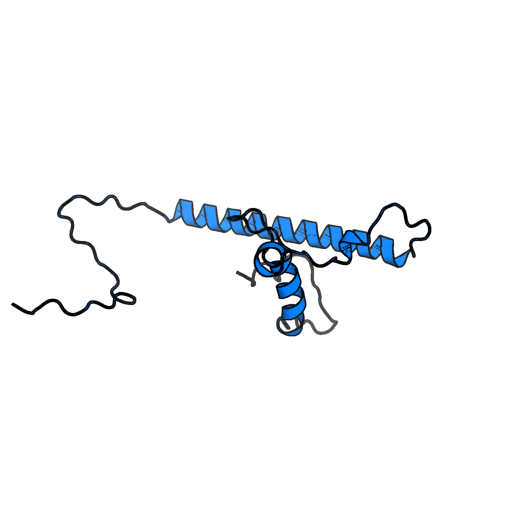802 C CA . GLN A 1 99 ? -3.729 2.644 17.977 1.00 92.50 99 GLN A CA 1
ATOM 803 C C . GLN A 1 99 ? -4.972 3.499 18.243 1.00 92.50 99 GLN A C 1
ATOM 805 O O . GLN A 1 99 ? -5.493 3.533 19.357 1.00 92.50 99 GLN A O 1
ATOM 810 N N . LYS A 1 100 ? -5.473 4.197 17.215 1.00 90.00 100 LYS A N 1
ATOM 811 C CA . LYS A 1 100 ? -6.696 4.996 17.328 1.00 90.00 100 LYS A CA 1
ATOM 812 C C . LYS A 1 100 ? -7.922 4.118 17.585 1.00 90.00 100 LYS A C 1
ATOM 814 O O . LYS A 1 100 ? -8.764 4.496 18.400 1.00 90.00 100 LYS A O 1
ATOM 819 N N . TRP A 1 101 ? -8.026 2.988 16.887 1.00 88.62 101 TRP A N 1
ATOM 820 C CA . TRP A 1 101 ? -9.082 2.006 17.108 1.00 88.62 101 TRP A CA 1
ATOM 821 C C . TRP A 1 101 ? -9.004 1.455 18.529 1.00 88.62 101 TRP A C 1
ATOM 823 O O . TRP A 1 101 ? -9.929 1.683 19.293 1.00 88.62 101 TRP A O 1
ATOM 833 N N . ASP A 1 102 ? -7.872 0.882 18.929 1.00 90.88 102 ASP A N 1
ATOM 834 C CA . ASP A 1 102 ? -7.672 0.274 20.249 1.00 90.88 102 ASP A CA 1
ATOM 835 C C . ASP A 1 102 ? -7.954 1.259 21.400 1.00 90.88 102 ASP A C 1
ATOM 837 O O . ASP A 1 102 ? -8.498 0.874 22.429 1.00 90.88 102 ASP A O 1
ATOM 841 N N . LYS A 1 103 ? -7.648 2.555 21.225 1.00 88.94 103 LYS A N 1
ATOM 842 C CA . LYS A 1 103 ? -7.924 3.592 22.234 1.00 88.94 103 LYS A CA 1
ATOM 843 C C . LYS A 1 103 ? -9.403 3.979 22.349 1.00 88.94 103 LYS A C 1
ATOM 845 O O . LYS A 1 103 ? -9.845 4.356 23.429 1.00 88.94 103 LYS A O 1
ATOM 850 N N . SER A 1 104 ? -10.133 4.010 21.235 1.00 84.38 104 SER A N 1
ATOM 851 C CA . SER A 1 104 ? -11.522 4.505 21.192 1.00 84.38 104 SER A CA 1
ATOM 852 C C . SER A 1 104 ? -12.564 3.393 21.179 1.00 84.38 104 SER A C 1
ATOM 854 O O . SER A 1 104 ? -13.737 3.649 21.441 1.00 84.38 104 SER A O 1
ATOM 856 N N . HIS A 1 105 ? -12.148 2.172 20.862 1.00 81.75 105 HIS A N 1
ATOM 857 C CA . HIS A 1 105 ? -13.025 1.032 20.750 1.00 81.75 105 HIS A CA 1
ATOM 858 C C . HIS A 1 105 ? -13.227 0.401 22.123 1.00 81.75 105 HIS A C 1
ATOM 860 O O . HIS A 1 105 ? -12.310 -0.143 22.730 1.00 81.75 105 HIS A O 1
ATOM 866 N N . THR A 1 106 ? -14.459 0.463 22.608 1.00 80.25 106 THR A N 1
ATOM 867 C CA . THR A 1 106 ? -14.930 -0.352 23.723 1.00 80.25 106 THR A CA 1
ATOM 868 C C . THR A 1 106 ? -15.946 -1.319 23.150 1.00 80.25 106 THR A C 1
ATOM 870 O O . THR A 1 106 ? -16.919 -0.881 22.536 1.00 80.25 106 THR A O 1
ATOM 873 N N . THR A 1 107 ? -15.712 -2.620 23.312 1.00 80.88 107 THR A N 1
ATOM 874 C CA . THR A 1 107 ? -16.677 -3.635 22.892 1.00 80.88 107 THR A CA 1
ATOM 875 C C . THR A 1 107 ? -17.873 -3.575 23.841 1.00 80.88 107 THR A C 1
ATOM 877 O O . THR A 1 107 ? -17.690 -3.812 25.036 1.00 80.88 107 THR A O 1
ATOM 880 N N . PRO A 1 108 ? -19.082 -3.237 23.368 1.00 81.88 108 PRO A N 1
ATOM 881 C CA . PRO A 1 108 ? -20.259 -3.280 24.221 1.00 81.88 108 PRO A CA 1
ATOM 882 C C . PRO A 1 108 ? -20.593 -4.739 24.561 1.00 81.88 108 PRO A C 1
ATOM 884 O O . PRO A 1 108 ? -20.698 -5.581 23.668 1.00 81.88 108 PRO A O 1
ATOM 887 N N . GLU A 1 109 ? -20.763 -5.039 25.847 1.00 86.44 109 GLU A N 1
ATOM 888 C CA . GLU A 1 109 ? -21.351 -6.303 26.290 1.00 86.44 109 GLU A CA 1
ATOM 889 C C . GLU A 1 109 ? -22.875 -6.180 26.250 1.00 86.44 109 GLU A C 1
ATOM 891 O O . GLU A 1 109 ? -23.443 -5.279 26.865 1.00 86.44 109 GLU A O 1
ATOM 896 N N . PHE A 1 110 ? -23.537 -7.086 25.530 1.00 86.25 110 PHE A N 1
ATOM 897 C CA . PHE A 1 110 ? -24.996 -7.137 25.448 1.00 86.25 110 PHE A CA 1
ATOM 898 C C . PHE A 1 110 ? -25.520 -8.339 26.227 1.00 86.25 110 PHE A C 1
ATOM 900 O O . PHE A 1 110 ? -24.998 -9.449 26.086 1.00 86.25 110 PHE A O 1
ATOM 907 N N . LYS A 1 111 ? -26.574 -8.140 27.017 1.00 90.25 111 LYS A N 1
ATOM 908 C CA . LYS A 1 111 ? -27.284 -9.215 27.713 1.00 90.25 111 LYS A CA 1
ATOM 909 C C . LYS A 1 111 ? -28.617 -9.500 27.033 1.00 90.25 111 LYS A C 1
ATOM 911 O O . LYS A 1 111 ? -29.210 -8.655 26.363 1.00 90.25 111 LYS A O 1
ATOM 916 N N . VAL A 1 112 ? -29.095 -10.732 27.203 1.00 88.19 112 VAL A N 1
ATOM 917 C CA . VAL A 1 112 ? -30.416 -11.131 26.706 1.00 88.19 112 VAL A CA 1
AT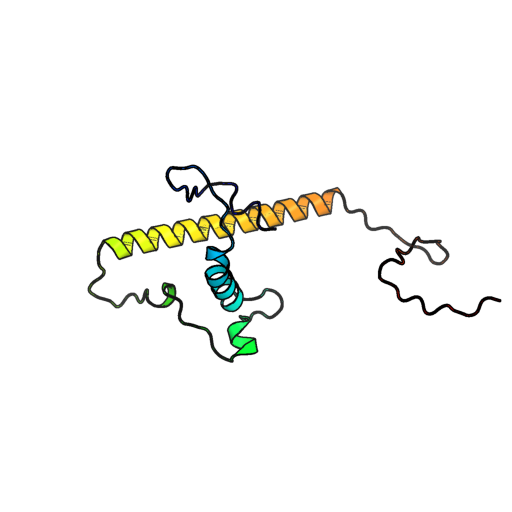OM 918 C C . VAL A 1 112 ? -31.474 -10.273 27.403 1.00 88.19 112 VAL A C 1
ATOM 920 O O . VAL A 1 112 ? -31.578 -10.304 28.626 1.00 88.19 112 VAL A O 1
ATOM 923 N N . GLY A 1 113 ? -32.241 -9.516 26.615 1.00 90.19 113 GLY A N 1
ATOM 924 C CA . GLY A 1 113 ? -33.264 -8.583 27.102 1.00 90.19 113 GLY A CA 1
ATOM 925 C C . GLY A 1 113 ? -32.909 -7.099 26.957 1.00 90.19 113 GLY A C 1
ATOM 926 O O . GLY A 1 113 ? -33.798 -6.266 27.125 1.00 90.19 113 GLY A O 1
ATOM 927 N N . ASP A 1 114 ? -31.668 -6.752 26.598 1.00 89.19 114 ASP A N 1
ATOM 928 C CA . ASP A 1 114 ? -31.272 -5.355 26.395 1.00 89.19 114 ASP A CA 1
ATOM 929 C C . ASP A 1 114 ? -31.881 -4.767 25.111 1.00 89.19 114 ASP A C 1
ATOM 931 O O . ASP A 1 114 ? -31.843 -5.368 24.033 1.00 89.19 114 ASP A O 1
ATOM 935 N N . LEU A 1 115 ? -32.415 -3.548 25.216 1.00 86.12 115 LEU A N 1
ATOM 936 C CA . LEU A 1 115 ? -32.893 -2.786 24.066 1.00 86.12 115 LEU A CA 1
ATOM 937 C C . LEU A 1 115 ? -31.714 -2.081 23.391 1.00 86.12 115 LEU A C 1
ATOM 939 O O . LEU A 1 115 ? -31.061 -1.229 23.991 1.00 86.12 115 LEU A O 1
ATOM 943 N N . IL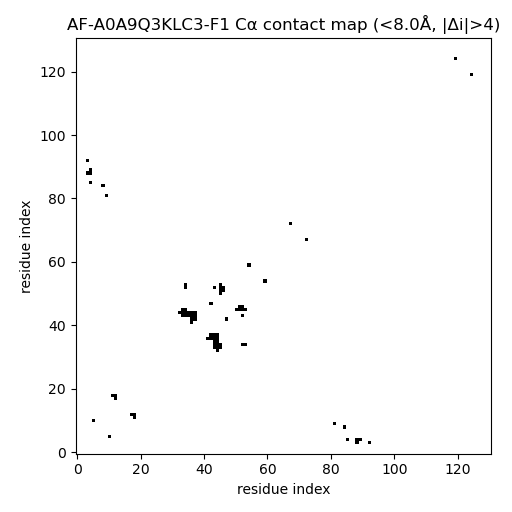E A 1 116 ? -31.472 -2.409 22.121 1.00 85.25 116 ILE A N 1
ATOM 944 C CA . ILE A 1 116 ? -30.400 -1.815 21.317 1.00 85.25 116 ILE A CA 1
ATOM 945 C C . ILE A 1 116 ? -30.958 -1.028 20.134 1.00 85.25 116 ILE A C 1
ATOM 947 O O . ILE A 1 116 ? -31.970 -1.389 19.532 1.00 85.25 116 ILE A O 1
ATOM 951 N N . LEU A 1 117 ? -30.268 0.056 19.780 1.00 82.81 117 LEU A N 1
ATOM 952 C CA . LEU A 1 117 ? -30.599 0.853 18.606 1.00 82.81 117 LEU A CA 1
ATOM 953 C C . LEU A 1 117 ? -29.928 0.251 17.372 1.00 82.81 117 LEU A C 1
ATOM 955 O O . LEU A 1 117 ? -28.704 0.150 17.300 1.00 82.81 117 LEU A O 1
ATOM 959 N N . VAL A 1 118 ? -30.737 -0.112 16.381 1.00 80.31 118 VAL A N 1
ATOM 960 C CA . VAL A 1 118 ? -30.262 -0.596 15.083 1.00 80.31 118 VAL A CA 1
ATOM 961 C C . VAL A 1 118 ? -30.428 0.521 14.061 1.00 80.31 118 VAL A C 1
ATOM 963 O O . VAL A 1 118 ? -31.525 1.045 13.872 1.00 80.31 118 VAL A O 1
ATOM 966 N N . SER A 1 119 ? -29.342 0.895 13.382 1.00 81.56 119 SER A N 1
ATOM 967 C CA . SER A 1 119 ? -29.434 1.843 12.270 1.00 81.56 119 SER A CA 1
ATOM 968 C C . SER A 1 119 ? -30.175 1.191 11.108 1.00 81.56 119 SER A C 1
ATOM 970 O O . SER A 1 119 ? -29.647 0.279 10.484 1.00 81.56 119 SER A O 1
ATOM 972 N N . THR A 1 120 ? -31.372 1.673 10.782 1.00 81.19 120 THR A N 1
ATOM 973 C CA . THR A 1 120 ? -32.225 1.131 9.707 1.00 81.19 120 THR A CA 1
ATOM 974 C C . THR A 1 120 ? -31.799 1.552 8.299 1.00 81.19 120 THR A C 1
ATOM 976 O O . THR A 1 120 ? -32.414 1.141 7.322 1.00 81.19 120 THR A O 1
ATOM 979 N N . SER A 1 121 ? -30.725 2.336 8.179 1.00 78.81 121 SER A N 1
ATOM 980 C CA . SER A 1 121 ? -30.278 2.972 6.931 1.00 78.81 121 SER A CA 1
ATOM 981 C C . SER A 1 121 ? -30.025 2.005 5.766 1.00 78.81 121 SER A C 1
ATOM 983 O O . SER A 1 121 ? -30.275 2.370 4.623 1.00 78.81 121 SER A O 1
ATOM 985 N N . ASN A 1 122 ? -29.589 0.773 6.049 1.00 70.62 122 ASN A N 1
ATOM 986 C CA . ASN A 1 122 ? -29.361 -0.275 5.045 1.00 70.62 122 ASN A CA 1
ATOM 987 C C . ASN A 1 122 ? -30.275 -1.499 5.220 1.00 70.62 122 ASN A C 1
ATOM 989 O O . ASN A 1 122 ? -30.071 -2.522 4.567 1.00 70.62 122 ASN A O 1
ATOM 993 N N . PHE A 1 123 ? -31.272 -1.424 6.106 1.00 72.56 123 PHE A N 1
ATOM 994 C CA . PHE A 1 123 ? -32.240 -2.501 6.260 1.00 72.56 123 PHE A CA 1
ATOM 995 C C . PHE A 1 123 ? -33.447 -2.219 5.371 1.00 72.56 123 PHE A C 1
ATOM 997 O O . PHE A 1 123 ? -34.220 -1.297 5.626 1.00 72.56 123 PHE A O 1
ATOM 1004 N N . ASN A 1 124 ? -33.673 -3.076 4.377 1.00 65.75 124 ASN A N 1
ATOM 1005 C CA . ASN A 1 124 ? -34.995 -3.206 3.775 1.00 65.75 124 ASN A CA 1
ATOM 1006 C C . ASN A 1 124 ? -35.885 -3.953 4.770 1.00 65.75 124 ASN A C 1
ATOM 1008 O O . ASN A 1 124 ? -36.100 -5.158 4.642 1.00 65.75 124 ASN A O 1
ATOM 1012 N N . ILE A 1 125 ? -36.360 -3.252 5.803 1.00 59.47 125 ILE A N 1
ATOM 1013 C CA . ILE A 1 125 ? -37.367 -3.802 6.710 1.00 59.47 125 ILE A CA 1
ATOM 1014 C C . ILE A 1 125 ? -38.647 -3.922 5.885 1.00 59.47 125 ILE A C 1
ATOM 1016 O O . ILE A 1 125 ? -39.408 -2.964 5.735 1.00 59.47 125 ILE A O 1
ATOM 1020 N N . ILE A 1 126 ? -38.863 -5.103 5.306 1.00 59.53 126 ILE A N 1
ATOM 1021 C CA . ILE A 1 126 ? -40.166 -5.514 4.798 1.00 59.53 126 ILE A CA 1
ATOM 1022 C C . ILE A 1 126 ? -41.091 -5.387 6.002 1.00 59.53 126 ILE A C 1
ATOM 1024 O O . ILE A 1 126 ? -40.913 -6.087 6.997 1.00 59.53 126 ILE A O 1
ATOM 1028 N N . LYS A 1 127 ? -41.987 -4.398 5.958 1.00 53.62 127 LYS A N 1
ATOM 1029 C CA . LYS A 1 127 ? -42.916 -4.080 7.042 1.00 53.62 127 LYS A CA 1
ATOM 1030 C C . LYS A 1 127 ? -43.583 -5.375 7.516 1.00 53.62 127 LYS A C 1
ATOM 1032 O O . LYS A 1 127 ? -44.400 -5.936 6.791 1.00 53.62 127 LYS A O 1
ATOM 1037 N N . GLY A 1 128 ? -43.228 -5.839 8.714 1.00 57.19 128 GLY A N 1
ATOM 1038 C CA . GLY A 1 128 ? -44.026 -6.833 9.425 1.00 57.19 128 GLY A CA 1
ATOM 1039 C C . GLY A 1 128 ? -45.422 -6.261 9.699 1.00 57.19 128 GLY A C 1
ATOM 1040 O O . GLY A 1 128 ? -45.569 -5.032 9.756 1.00 57.19 128 GLY A O 1
ATOM 1041 N N . PRO A 1 129 ? -46.458 -7.109 9.807 1.00 50.19 129 PRO A N 1
ATOM 1042 C CA . PRO A 1 129 ? -47.834 -6.649 9.899 1.00 50.19 129 PRO A CA 1
ATOM 1043 C C . PRO A 1 129 ? -48.012 -5.785 11.149 1.00 50.19 129 PRO A C 1
ATOM 1045 O O . PRO A 1 129 ? -47.550 -6.132 12.234 1.00 50.19 129 PRO A O 1
ATOM 1048 N N . ARG A 1 130 ? -48.673 -4.638 10.974 1.00 45.25 130 ARG A N 1
ATOM 1049 C CA . ARG A 1 130 ? -49.143 -3.812 12.086 1.00 45.25 130 ARG A CA 1
ATOM 1050 C C . ARG A 1 130 ? -50.331 -4.536 12.720 1.00 45.25 130 ARG A C 1
ATOM 1052 O O . ARG A 1 130 ? -51.382 -4.599 12.088 1.00 45.25 130 ARG A O 1
ATOM 1059 N N . SER A 1 131 ? -50.133 -5.097 13.907 1.00 39.69 131 SER A N 1
ATOM 1060 C CA . SER A 1 131 ? -51.199 -5.498 14.834 1.00 39.69 131 SER A CA 1
ATOM 1061 C C . SER A 1 131 ? -51.371 -4.430 15.898 1.00 39.69 131 SER A C 1
ATOM 1063 O O . SER A 1 131 ? -50.318 -4.040 16.455 1.00 39.69 131 SER A O 1
#